Protein AF-A0A1E5W2Q1-F1 (afdb_monomer_lite)

Secondary structure (DSSP, 8-state):
-EEEEEEEETTEEEEEEEEEETTEEEEEEEEEEEEEETTTTEEEEES-S-TTEEEEEEE-SSTT-EEEEEEEHHHHTPPSSEEEEE-SSSTTT-PEEEEETTTTEEEEE-TTTT--TT-PPPHHHHHHHHTSS----EE---

Foldseek 3Di:
DKDWDWEDDPNWIKIWMWDADPPPLVHTPDIWIWTADPVPGDTHTDLFPDQQKEWQFEAAQPVPDTDIYMDGCVVLVHGHRWYWYARNPPRPQRWTWIQRSNVRFIKIWRQCPPDDDDTRDDSVVVSVRVSPPDIDTDGDDD

Sequence (142 aa):
MWSSCLVESHDELFLLVILFDGHNMHKIAEVVVCNMDFSAPAWGKVNMIGDDWVFLHGGDQIEVSNYRASCSATEHRLTGNCIYFVNHIAIYENFLHVIDMEKGTEEVQWPFKDFVDPLRPTILDVIYRSSSTDARRVVSTI

pLDDT: mean 78.35, std 17.65, range [27.31, 96.81]

InterPro domains:
  IPR005174 KIB1-4, beta-propeller [PF03478] (5-87)

Organism: NCBI:txid888268

Radius of gyration: 14.71 Å; cha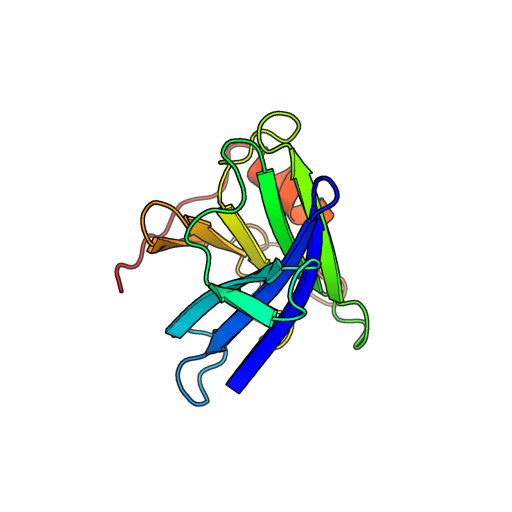ins: 1; bounding box: 34×30×43 Å

Structure (mmCIF, N/CA/C/O backbone):
data_AF-A0A1E5W2Q1-F1
#
_entry.id   AF-A0A1E5W2Q1-F1
#
loop_
_atom_site.group_PDB
_atom_site.id
_atom_site.type_symbol
_atom_site.label_atom_id
_atom_site.label_alt_id
_atom_site.label_comp_id
_atom_site.label_asym_id
_atom_site.label_entity_id
_atom_site.label_seq_id
_atom_site.pdbx_PDB_ins_code
_atom_site.Cartn_x
_atom_site.Cartn_y
_atom_s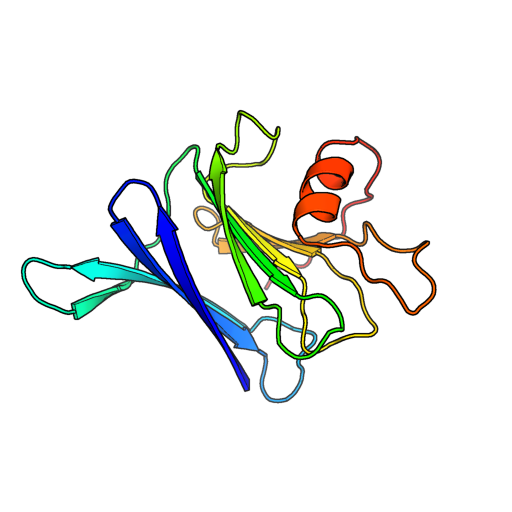ite.Cartn_z
_atom_site.occupancy
_atom_site.B_iso_or_equiv
_atom_site.auth_seq_id
_atom_site.auth_comp_id
_atom_site.auth_asym_id
_atom_site.auth_atom_id
_atom_site.pdbx_PDB_model_num
ATOM 1 N N . MET A 1 1 ? 14.286 -11.730 -0.839 1.00 82.19 1 MET A N 1
ATOM 2 C CA . MET A 1 1 ? 14.725 -10.609 0.038 1.00 82.19 1 MET A CA 1
ATOM 3 C C . MET A 1 1 ? 13.493 -9.808 0.450 1.00 82.19 1 MET A C 1
ATOM 5 O O . MET A 1 1 ? 12.477 -9.976 -0.213 1.00 82.19 1 MET A O 1
ATOM 9 N N . TRP A 1 2 ? 13.525 -8.984 1.501 1.00 85.00 2 TRP A N 1
ATOM 10 C CA . TRP A 1 2 ? 12.344 -8.212 1.916 1.00 85.00 2 TRP A CA 1
ATOM 11 C C . TRP A 1 2 ? 12.689 -6.809 2.425 1.00 85.00 2 TRP A C 1
ATOM 13 O O . TRP A 1 2 ? 13.821 -6.558 2.832 1.00 85.00 2 TRP A O 1
ATOM 23 N N . SER A 1 3 ? 11.704 -5.911 2.393 1.00 85.31 3 SER A N 1
ATOM 24 C CA . SER A 1 3 ? 11.738 -4.577 3.004 1.00 85.31 3 SER A CA 1
ATOM 25 C C . SER A 1 3 ? 10.507 -4.409 3.893 1.00 85.31 3 SER A C 1
ATOM 27 O O . SER A 1 3 ? 9.419 -4.793 3.474 1.00 85.31 3 SER A O 1
ATOM 29 N N . SER A 1 4 ? 10.652 -3.873 5.110 1.00 88.38 4 SER A N 1
ATOM 30 C CA . SER A 1 4 ? 9.492 -3.554 5.956 1.00 88.38 4 SER A CA 1
ATOM 31 C C . SER A 1 4 ? 9.524 -2.149 6.547 1.00 88.38 4 SER A C 1
ATOM 33 O O . SER A 1 4 ? 10.582 -1.510 6.629 1.00 88.38 4 SER A O 1
ATOM 35 N N . CYS A 1 5 ? 8.337 -1.671 6.929 1.00 88.94 5 CYS A N 1
ATOM 36 C CA . CYS A 1 5 ? 8.041 -0.363 7.509 1.00 88.94 5 CYS A CA 1
ATOM 37 C C . CYS A 1 5 ? 7.084 -0.485 8.674 1.00 88.94 5 CYS A C 1
ATOM 39 O O . CYS A 1 5 ? 6.110 -1.219 8.564 1.00 88.94 5 CYS A O 1
ATOM 41 N N . LEU A 1 6 ? 7.242 0.385 9.667 1.00 92.75 6 LEU A N 1
ATOM 42 C CA . LEU A 1 6 ? 6.094 0.839 10.439 1.00 92.75 6 LEU A CA 1
ATOM 43 C C . LEU A 1 6 ? 5.508 2.092 9.785 1.00 92.75 6 LEU A C 1
ATOM 45 O O . LEU A 1 6 ? 6.264 2.961 9.342 1.00 92.75 6 LEU A O 1
ATOM 49 N N . VAL A 1 7 ? 4.183 2.157 9.711 1.00 93.00 7 VAL A N 1
ATOM 50 C CA . VAL A 1 7 ? 3.419 3.306 9.221 1.00 93.00 7 VAL A CA 1
ATOM 51 C C . VAL A 1 7 ? 2.325 3.592 10.239 1.00 93.00 7 VAL A C 1
ATOM 53 O O . VAL A 1 7 ? 1.500 2.726 10.514 1.00 93.00 7 VAL A O 1
ATOM 56 N N . GLU A 1 8 ? 2.344 4.783 10.824 1.00 93.00 8 GLU A N 1
ATOM 57 C CA . GLU A 1 8 ? 1.218 5.274 11.618 1.00 93.00 8 GLU A CA 1
ATOM 58 C C . GLU A 1 8 ? 0.185 5.894 10.668 1.00 93.00 8 GLU A C 1
ATOM 60 O O . GLU A 1 8 ? 0.539 6.564 9.688 1.00 93.00 8 GLU A O 1
ATOM 65 N N . SER A 1 9 ? -1.087 5.590 10.908 1.00 92.31 9 SER A N 1
ATOM 66 C CA . SER A 1 9 ? -2.203 6.158 10.165 1.00 92.31 9 SER A CA 1
ATOM 67 C C . SER A 1 9 ? -3.455 6.156 11.028 1.00 92.31 9 SER A C 1
ATOM 69 O O . SER A 1 9 ? -3.936 5.096 11.414 1.00 92.31 9 SER A O 1
ATOM 71 N N . HIS A 1 10 ? -3.998 7.344 11.289 1.00 88.56 10 HIS A N 1
ATOM 72 C CA . HIS A 1 10 ? -5.284 7.532 11.961 1.00 88.56 10 HIS A CA 1
ATOM 73 C C . HIS A 1 10 ? -5.370 6.864 13.347 1.00 88.56 10 HIS A C 1
ATOM 75 O O . HIS A 1 10 ? -6.349 6.189 13.654 1.00 88.56 10 HIS A O 1
ATOM 81 N N . ASP A 1 11 ? -4.331 7.054 14.170 1.00 89.06 11 ASP A N 1
ATOM 82 C CA . ASP A 1 11 ? -4.183 6.452 15.507 1.00 89.06 11 ASP A CA 1
ATOM 83 C C . ASP A 1 11 ? -4.004 4.921 15.501 1.00 89.06 11 ASP A C 1
ATOM 85 O O . ASP A 1 11 ? -3.945 4.284 16.556 1.00 89.06 11 ASP A O 1
ATOM 89 N N . GLU A 1 12 ? -3.845 4.319 14.323 1.00 93.56 12 GLU A N 1
ATOM 90 C CA . GLU A 1 12 ? -3.494 2.917 14.152 1.00 93.56 12 GLU A CA 1
ATOM 91 C C . GLU A 1 12 ? -2.037 2.763 13.698 1.00 93.56 12 GLU A C 1
ATOM 93 O O . GLU A 1 12 ? -1.439 3.641 13.068 1.00 93.56 12 GLU A O 1
ATOM 98 N N . LEU A 1 13 ? -1.441 1.611 14.015 1.00 95.00 13 LEU A N 1
ATOM 99 C CA . LEU A 1 13 ? -0.072 1.287 13.628 1.00 95.00 13 LEU A CA 1
ATOM 100 C C . LEU A 1 13 ? -0.058 0.086 12.691 1.00 95.00 13 LEU A C 1
ATOM 102 O O . LEU A 1 13 ? -0.508 -1.002 13.050 1.00 95.00 13 LEU A O 1
ATOM 106 N N . PHE A 1 14 ? 0.542 0.267 11.520 1.00 95.94 14 PHE A N 1
ATOM 107 C CA . PHE A 1 14 ? 0.647 -0.758 10.496 1.00 95.94 14 PHE A CA 1
ATOM 108 C C . PHE A 1 14 ? 2.095 -1.190 10.266 1.00 95.94 14 PHE A C 1
ATOM 110 O O . PHE A 1 14 ? 3.019 -0.377 10.286 1.00 95.94 14 PHE A O 1
ATOM 117 N N . LEU A 1 15 ? 2.286 -2.478 9.994 1.00 95.19 15 LEU A N 1
ATOM 118 C CA . LEU A 1 15 ? 3.516 -3.069 9.486 1.00 95.19 15 LEU A CA 1
ATOM 119 C C . LEU A 1 15 ? 3.325 -3.392 8.001 1.00 95.19 15 LEU A C 1
ATOM 121 O O . LEU A 1 15 ? 2.585 -4.310 7.652 1.00 95.19 15 LEU A O 1
ATOM 125 N N . LEU A 1 16 ? 4.009 -2.651 7.133 1.00 94.12 16 LEU A N 1
ATOM 126 C CA . LEU A 1 16 ? 4.083 -2.927 5.699 1.00 94.12 16 LEU A CA 1
ATOM 127 C C . LEU A 1 16 ? 5.310 -3.797 5.423 1.00 94.12 16 LEU A C 1
ATOM 129 O O . LEU A 1 16 ? 6.411 -3.456 5.849 1.00 94.12 16 LEU A O 1
ATOM 133 N N . VAL A 1 17 ? 5.139 -4.896 4.694 1.00 92.62 17 VAL A N 1
ATOM 134 C CA . VAL A 1 17 ? 6.206 -5.805 4.265 1.00 92.62 17 VAL A CA 1
ATOM 135 C C . VAL A 1 17 ? 6.106 -6.017 2.759 1.00 92.62 17 VAL A C 1
ATOM 137 O O . VAL A 1 17 ? 5.067 -6.428 2.253 1.00 92.62 17 VAL A O 1
ATOM 140 N N . ILE A 1 18 ? 7.203 -5.772 2.048 1.00 90.56 18 ILE A N 1
ATOM 141 C CA . ILE A 1 18 ? 7.350 -6.041 0.616 1.00 90.56 18 ILE A CA 1
ATOM 142 C C . ILE A 1 18 ? 8.338 -7.191 0.454 1.00 90.56 18 ILE A C 1
ATOM 144 O O . ILE A 1 18 ? 9.507 -7.082 0.841 1.00 90.56 18 ILE A O 1
ATOM 148 N N . LEU A 1 19 ? 7.861 -8.300 -0.103 1.00 91.12 19 LEU A N 1
ATOM 149 C CA . LEU A 1 19 ? 8.650 -9.483 -0.422 1.00 91.12 19 LEU A CA 1
ATOM 150 C C . LEU A 1 19 ? 9.037 -9.439 -1.902 1.00 91.12 19 LEU A C 1
ATOM 152 O O . LEU A 1 19 ? 8.175 -9.316 -2.766 1.00 91.12 19 LEU A O 1
ATOM 156 N N . PHE A 1 20 ? 10.330 -9.564 -2.198 1.00 89.81 20 PHE A N 1
ATOM 157 C CA . PHE A 1 20 ? 10.847 -9.628 -3.569 1.00 89.81 20 PHE A CA 1
ATOM 158 C C . PHE A 1 20 ? 10.970 -11.076 -4.060 1.00 89.81 20 PHE A C 1
ATOM 160 O O . PHE A 1 20 ? 11.225 -11.981 -3.257 1.00 89.81 20 PHE A O 1
ATOM 167 N N . ASP A 1 21 ? 10.860 -11.283 -5.376 1.00 88.81 21 ASP A N 1
ATOM 168 C CA . ASP A 1 21 ? 10.960 -12.592 -6.037 1.00 88.81 21 ASP A CA 1
ATOM 169 C C . ASP A 1 21 ? 12.396 -13.152 -5.965 1.00 88.81 21 ASP A C 1
ATOM 171 O O . ASP A 1 21 ? 13.270 -12.868 -6.790 1.00 88.81 21 ASP A O 1
ATOM 175 N N . GLY A 1 22 ? 12.682 -13.914 -4.907 1.00 85.69 22 GLY A N 1
ATOM 176 C CA . GLY A 1 22 ? 14.000 -14.491 -4.646 1.00 85.69 22 GLY A CA 1
ATOM 177 C C . GLY A 1 22 ? 15.088 -13.425 -4.458 1.00 85.69 22 GLY A C 1
ATOM 178 O O . GLY A 1 22 ? 15.076 -12.665 -3.479 1.00 85.69 22 GLY A O 1
ATOM 179 N N . HIS A 1 23 ? 16.054 -13.411 -5.382 1.00 81.19 23 HIS A N 1
ATOM 180 C CA . HIS A 1 23 ? 17.123 -12.407 -5.472 1.00 81.19 23 HIS A CA 1
ATOM 181 C C . HIS A 1 23 ? 16.825 -11.304 -6.499 1.00 81.19 23 HIS A C 1
ATOM 183 O O . HIS A 1 23 ? 17.603 -10.359 -6.612 1.00 81.19 23 HIS A O 1
ATOM 189 N N . ASN A 1 24 ? 15.715 -11.404 -7.238 1.00 82.31 24 ASN A N 1
ATOM 190 C CA . ASN A 1 24 ? 15.296 -10.379 -8.177 1.00 82.31 24 ASN A CA 1
ATOM 191 C C . ASN A 1 24 ? 14.596 -9.245 -7.420 1.00 82.31 24 ASN A C 1
ATOM 193 O O . ASN A 1 24 ? 13.395 -9.282 -7.167 1.00 82.31 24 ASN A O 1
ATOM 197 N N . MET A 1 25 ? 15.368 -8.221 -7.065 1.00 79.31 25 MET A N 1
ATOM 198 C CA . MET A 1 25 ? 14.874 -7.053 -6.335 1.00 79.31 25 MET A CA 1
ATOM 199 C C . MET A 1 25 ? 13.962 -6.165 -7.187 1.00 79.31 25 MET A C 1
ATOM 201 O O . MET A 1 25 ? 13.363 -5.251 -6.644 1.00 79.31 25 MET A O 1
ATOM 205 N N . HIS A 1 26 ? 13.837 -6.430 -8.488 1.00 79.12 26 HIS A N 1
ATOM 206 C CA . HIS A 1 26 ? 13.014 -5.661 -9.425 1.00 79.12 26 HIS A CA 1
ATOM 207 C C . HIS A 1 26 ? 11.559 -6.127 -9.457 1.00 79.12 26 HIS A C 1
ATOM 209 O O . HIS A 1 26 ? 10.684 -5.412 -9.935 1.00 79.12 26 HIS A O 1
ATOM 215 N N . LYS A 1 27 ? 11.295 -7.337 -8.953 1.00 84.00 27 LYS A N 1
ATOM 216 C CA . LYS A 1 27 ? 9.974 -7.952 -8.990 1.00 84.00 27 LYS A CA 1
ATOM 217 C C . LYS A 1 27 ? 9.452 -8.173 -7.579 1.00 84.00 27 LYS A C 1
ATOM 219 O O . LYS A 1 27 ? 10.097 -8.835 -6.762 1.00 84.00 27 LYS A O 1
ATOM 224 N N . ILE A 1 28 ? 8.272 -7.628 -7.312 1.00 88.25 28 ILE A N 1
ATOM 225 C CA . ILE A 1 28 ? 7.543 -7.857 -6.070 1.00 88.25 28 ILE A CA 1
ATOM 226 C C . ILE A 1 28 ? 6.838 -9.212 -6.187 1.00 88.25 28 ILE A C 1
ATOM 228 O O . ILE A 1 28 ? 6.204 -9.515 -7.193 1.00 88.25 28 ILE A O 1
ATOM 232 N N . ALA A 1 29 ? 7.013 -10.056 -5.176 1.00 91.12 29 ALA A N 1
ATOM 233 C CA . ALA A 1 29 ? 6.347 -11.349 -5.071 1.00 91.12 29 ALA A CA 1
ATOM 234 C C . ALA A 1 29 ? 5.075 -11.253 -4.223 1.00 91.12 29 ALA A C 1
ATOM 236 O O . ALA A 1 29 ? 4.057 -11.839 -4.570 1.00 91.12 29 ALA A O 1
ATOM 237 N N . GLU A 1 30 ? 5.134 -10.517 -3.111 1.00 92.06 30 GLU A N 1
ATOM 238 C CA . GLU A 1 30 ? 3.989 -10.309 -2.227 1.00 92.06 30 GLU A CA 1
ATOM 239 C C . GLU A 1 30 ? 4.132 -8.985 -1.475 1.00 92.06 30 GLU A C 1
ATOM 241 O O . GLU A 1 30 ? 5.236 -8.565 -1.114 1.00 92.06 30 GLU A O 1
ATOM 246 N N . VAL A 1 31 ? 2.991 -8.360 -1.195 1.00 93.12 31 VAL A N 1
ATOM 247 C CA . VAL A 1 31 ? 2.878 -7.243 -0.263 1.00 93.12 31 VAL A CA 1
ATOM 248 C C . VAL A 1 31 ? 1.959 -7.663 0.874 1.00 93.12 31 VAL A C 1
ATOM 250 O O . VAL A 1 31 ? 0.847 -8.140 0.651 1.00 93.12 31 VAL A O 1
ATOM 253 N N . VAL A 1 32 ? 2.435 -7.503 2.105 1.00 94.69 32 VAL A N 1
ATOM 254 C CA . VAL A 1 32 ? 1.684 -7.819 3.318 1.00 94.69 32 VAL A CA 1
ATOM 255 C C . VAL A 1 32 ? 1.561 -6.557 4.149 1.00 94.69 32 VAL A C 1
ATOM 257 O O . VAL A 1 32 ? 2.562 -5.922 4.472 1.00 94.69 32 VAL A O 1
ATOM 260 N N . VAL A 1 33 ? 0.332 -6.219 4.521 1.00 95.56 33 VAL A N 1
ATOM 261 C CA . VAL A 1 33 ? 0.051 -5.174 5.502 1.00 95.56 33 VAL A CA 1
ATOM 262 C C . VAL A 1 33 ? -0.550 -5.840 6.724 1.00 95.56 33 VAL A C 1
ATOM 264 O O . VAL A 1 33 ? -1.487 -6.629 6.608 1.00 95.56 33 VAL A O 1
ATOM 267 N N . CYS A 1 34 ? -0.008 -5.530 7.894 1.00 96.12 34 CYS A N 1
ATOM 268 C CA . CYS A 1 34 ? -0.573 -5.941 9.169 1.00 96.12 34 CYS A CA 1
ATOM 269 C C . CYS A 1 34 ? -0.925 -4.713 10.002 1.00 96.12 34 CYS A C 1
ATOM 271 O O . CYS A 1 34 ? -0.167 -3.753 9.997 1.00 96.12 34 CYS A O 1
ATOM 273 N N . ASN A 1 35 ? -2.022 -4.756 10.747 1.00 96.19 35 ASN A N 1
ATOM 274 C CA . ASN A 1 35 ? -2.369 -3.778 11.779 1.00 96.19 35 ASN A CA 1
ATOM 275 C C . ASN A 1 35 ? -1.962 -4.334 13.161 1.00 96.19 35 ASN A C 1
ATOM 277 O O . ASN A 1 35 ? -1.992 -5.553 13.373 1.00 96.19 35 ASN A O 1
ATOM 281 N N . MET A 1 36 ? -1.513 -3.459 14.062 1.00 96.81 36 MET A N 1
ATOM 282 C CA . MET A 1 36 ? -1.184 -3.789 15.448 1.00 96.81 36 MET A CA 1
ATOM 283 C C . MET A 1 36 ? -2.431 -3.745 16.335 1.00 96.81 36 MET A C 1
ATOM 285 O O . MET A 1 36 ? -2.958 -2.670 16.619 1.00 96.81 36 MET A O 1
ATOM 289 N N . ASP A 1 37 ? -2.824 -4.889 16.891 1.00 94.31 37 ASP A N 1
ATOM 290 C CA . ASP A 1 37 ? -3.815 -4.918 17.965 1.00 94.31 37 ASP A CA 1
ATOM 291 C C . ASP A 1 37 ? -3.146 -4.520 19.292 1.00 94.31 37 ASP A C 1
ATOM 293 O O . ASP A 1 37 ? -2.398 -5.288 19.899 1.00 94.31 37 ASP A O 1
ATOM 297 N N . PHE A 1 38 ? -3.401 -3.299 19.763 1.00 90.19 38 PHE A N 1
ATOM 298 C CA . PHE A 1 38 ? -2.875 -2.827 21.048 1.00 90.19 38 PHE A CA 1
ATOM 299 C C . PHE A 1 38 ? -3.575 -3.452 22.263 1.00 90.19 38 PHE A C 1
ATOM 301 O O . PHE A 1 38 ? -3.014 -3.430 23.360 1.00 90.19 38 PHE A O 1
ATOM 308 N N . SER A 1 39 ? -4.777 -4.015 22.095 1.00 91.44 39 SER A N 1
ATOM 309 C CA . SER A 1 39 ? -5.494 -4.714 23.168 1.00 91.44 39 SER A CA 1
ATOM 310 C C . SER A 1 39 ? -4.893 -6.095 23.453 1.00 91.44 39 SER A C 1
ATOM 312 O O . SER A 1 39 ? -4.862 -6.537 24.605 1.00 91.44 39 SER A O 1
ATOM 314 N N . ALA A 1 40 ? -4.340 -6.734 22.421 1.00 91.69 40 ALA A N 1
ATOM 315 C CA . ALA A 1 40 ? -3.588 -7.977 22.487 1.00 91.69 40 ALA A CA 1
ATOM 316 C C . ALA A 1 40 ? -2.361 -7.870 21.558 1.00 91.69 40 ALA A C 1
ATOM 318 O O . ALA A 1 40 ? -2.514 -8.165 20.379 1.00 91.69 40 ALA A O 1
ATOM 319 N N . PRO A 1 41 ? -1.164 -7.482 22.061 1.00 88.19 41 PRO A N 1
ATOM 320 C CA . PRO A 1 41 ? -0.004 -7.048 21.262 1.00 88.19 41 PRO A CA 1
ATOM 321 C C . PRO A 1 41 ? 0.441 -8.033 20.170 1.00 88.19 41 PRO A C 1
ATOM 323 O O . PRO A 1 41 ? 1.370 -8.825 20.355 1.00 88.19 41 PRO A O 1
ATOM 326 N N . ALA A 1 42 ? -0.224 -7.978 19.023 1.00 94.44 42 ALA A N 1
ATOM 327 C CA . ALA A 1 42 ? -0.082 -8.925 17.933 1.00 94.44 42 ALA A CA 1
ATOM 328 C C . ALA A 1 42 ? -0.377 -8.248 16.593 1.00 94.44 42 ALA A C 1
ATOM 330 O O . ALA A 1 42 ? -1.205 -7.345 16.487 1.00 94.44 42 ALA A O 1
ATOM 331 N N . TRP A 1 43 ? 0.305 -8.728 15.556 1.00 96.50 43 TRP A N 1
ATOM 332 C CA . TRP A 1 43 ? 0.122 -8.265 14.186 1.00 96.50 43 TRP A CA 1
ATOM 333 C C . TRP A 1 43 ? -0.956 -9.095 13.488 1.00 96.50 43 TRP A C 1
ATOM 335 O O . TRP A 1 43 ? -0.803 -10.311 13.349 1.00 96.50 43 TRP A O 1
ATOM 345 N N . GLY A 1 44 ? -2.015 -8.444 13.012 1.00 95.81 44 GLY A N 1
ATOM 346 C CA . GLY A 1 44 ? -3.061 -9.063 12.196 1.00 95.81 44 GLY A CA 1
ATOM 347 C C . GLY A 1 44 ? -2.965 -8.617 10.741 1.00 95.81 44 GLY A C 1
ATOM 348 O O . GLY A 1 44 ? -2.965 -7.418 10.481 1.00 95.81 44 GLY A O 1
ATOM 349 N N . LYS A 1 45 ? -2.893 -9.554 9.783 1.00 95.56 45 LYS A N 1
ATOM 350 C CA . LYS A 1 45 ? -2.909 -9.223 8.344 1.00 95.56 45 LYS A CA 1
ATOM 351 C C . LYS A 1 45 ? -4.233 -8.542 7.986 1.00 95.56 45 LYS A C 1
ATOM 353 O O . LYS A 1 45 ? -5.298 -9.060 8.317 1.00 95.56 45 LYS A O 1
ATOM 358 N N . VAL A 1 46 ? -4.150 -7.422 7.278 1.00 94.62 46 VAL A N 1
ATOM 359 C CA . VAL A 1 46 ? -5.298 -6.662 6.777 1.00 94.62 46 VAL A CA 1
ATOM 360 C C . VAL A 1 46 ? -5.277 -6.623 5.253 1.00 94.62 46 VAL A C 1
ATOM 362 O O . VAL A 1 46 ? -4.216 -6.641 4.630 1.00 94.62 46 VAL A O 1
ATOM 365 N N . ASN A 1 47 ? -6.464 -6.563 4.656 1.00 91.00 47 ASN A N 1
ATOM 366 C CA . ASN A 1 47 ? -6.630 -6.442 3.203 1.00 91.00 47 ASN A CA 1
ATOM 367 C C . ASN A 1 47 ? -6.920 -5.000 2.773 1.00 91.00 47 ASN A C 1
ATOM 369 O O . ASN A 1 47 ? -7.013 -4.720 1.585 1.00 91.00 47 ASN A O 1
ATOM 373 N N . MET A 1 48 ? -7.102 -4.092 3.732 1.00 91.12 48 MET A N 1
ATOM 374 C CA . MET A 1 48 ? -7.376 -2.687 3.477 1.00 91.12 48 MET A CA 1
ATOM 375 C C . MET A 1 48 ? -6.663 -1.827 4.514 1.00 91.12 48 MET A C 1
ATOM 377 O O . MET A 1 48 ? -6.490 -2.239 5.660 1.00 91.12 48 MET A O 1
ATOM 381 N N . ILE A 1 49 ? -6.256 -0.644 4.078 1.00 90.94 49 ILE A N 1
ATOM 382 C CA . ILE A 1 49 ? -5.678 0.417 4.906 1.00 90.94 49 ILE A CA 1
ATOM 383 C C . ILE A 1 49 ? -6.750 1.470 5.226 1.00 90.94 49 ILE A C 1
ATOM 385 O O . ILE A 1 49 ? -6.734 2.080 6.288 1.00 90.94 49 ILE A O 1
ATOM 389 N N . GLY A 1 50 ? -7.697 1.662 4.306 1.00 88.75 50 GLY A N 1
ATOM 390 C CA . GLY A 1 50 ? -8.793 2.619 4.411 1.00 88.75 50 GLY A CA 1
ATOM 391 C C . GLY A 1 50 ? -9.104 3.253 3.056 1.00 88.75 50 GLY A C 1
ATOM 392 O O . GLY A 1 50 ? -8.208 3.434 2.232 1.00 88.75 50 GLY A O 1
ATOM 393 N N . ASP A 1 51 ? -10.371 3.599 2.828 1.00 89.44 51 ASP A N 1
ATOM 394 C CA . ASP A 1 51 ? -10.867 4.004 1.502 1.00 89.44 51 ASP A CA 1
ATOM 395 C C . ASP A 1 51 ? -10.234 5.297 0.970 1.00 89.44 51 ASP A C 1
ATOM 397 O O . ASP A 1 51 ? -10.035 5.431 -0.234 1.00 89.44 51 ASP A O 1
ATOM 401 N N . ASP A 1 52 ? -9.892 6.237 1.855 1.00 92.31 52 ASP A N 1
ATOM 402 C CA . ASP A 1 52 ? -9.245 7.508 1.501 1.00 92.31 52 ASP A CA 1
ATOM 403 C C . ASP A 1 52 ? -7.784 7.580 1.960 1.00 92.31 52 ASP A C 1
ATOM 405 O O . ASP A 1 52 ? -7.191 8.649 1.967 1.00 92.31 52 ASP A O 1
ATOM 409 N N . TRP A 1 53 ? -7.171 6.467 2.359 1.00 91.69 53 TRP A N 1
ATOM 410 C CA . TRP A 1 53 ? -5.797 6.480 2.861 1.00 91.69 53 TRP A CA 1
ATOM 411 C C . TRP A 1 53 ? -4.863 5.734 1.926 1.00 91.69 53 TRP A C 1
ATOM 413 O O . TRP A 1 53 ? -5.210 4.702 1.350 1.00 91.69 53 TRP A O 1
ATOM 423 N N . VAL A 1 54 ? -3.652 6.263 1.780 1.00 92.81 54 VAL A N 1
ATOM 424 C CA . VAL A 1 54 ? -2.576 5.608 1.036 1.00 92.81 54 VAL A CA 1
ATOM 425 C C . VAL A 1 54 ? -1.340 5.490 1.897 1.00 92.81 54 VAL A C 1
ATOM 427 O O . VAL A 1 54 ? -1.079 6.349 2.739 1.00 92.81 54 VAL A O 1
ATOM 430 N N . PHE A 1 55 ? -0.547 4.453 1.645 1.00 92.75 55 PHE A N 1
ATOM 431 C CA . PHE A 1 55 ? 0.792 4.338 2.208 1.00 92.75 55 PHE A CA 1
ATOM 432 C C . PHE A 1 55 ? 1.842 4.702 1.177 1.00 92.75 55 PHE A C 1
ATOM 434 O O . PHE A 1 55 ? 1.797 4.279 0.024 1.00 92.75 55 PHE A O 1
ATOM 441 N N . LEU A 1 56 ? 2.815 5.474 1.629 1.00 88.88 56 LEU A N 1
ATOM 442 C CA . LEU A 1 56 ? 3.942 5.945 0.851 1.00 88.88 56 LEU A CA 1
ATOM 443 C C . LEU A 1 56 ? 5.192 5.295 1.424 1.00 88.88 56 LEU A C 1
ATOM 445 O O . LEU A 1 56 ? 5.516 5.499 2.595 1.00 88.88 56 LEU A O 1
ATOM 449 N N . HIS A 1 57 ? 5.888 4.510 0.609 1.00 86.94 57 HIS A N 1
ATOM 450 C CA . HIS A 1 57 ? 7.132 3.859 1.001 1.00 86.94 57 HIS A CA 1
ATOM 451 C C . HIS A 1 57 ? 8.193 4.078 -0.067 1.00 86.94 57 HIS A C 1
ATOM 453 O O . HIS A 1 57 ? 8.034 3.694 -1.220 1.00 86.94 57 HIS A O 1
ATOM 459 N N . GLY A 1 58 ? 9.306 4.692 0.297 1.00 79.81 58 GLY A N 1
ATOM 460 C CA . GLY A 1 58 ? 10.398 4.912 -0.640 1.00 79.81 58 GLY A CA 1
ATOM 461 C C . GLY A 1 58 ? 11.559 5.630 0.016 1.00 79.81 58 GLY A C 1
ATOM 462 O O . GLY A 1 58 ? 11.424 6.163 1.113 1.00 79.81 58 GLY A O 1
ATOM 463 N N . GLY A 1 59 ? 12.708 5.643 -0.646 1.00 66.81 59 GLY A N 1
ATOM 464 C CA . GLY A 1 59 ? 13.895 6.324 -0.140 1.00 66.81 59 GLY A CA 1
ATOM 465 C C . GLY A 1 59 ? 14.704 6.976 -1.246 1.00 66.81 59 GLY A C 1
ATOM 466 O O . GLY A 1 59 ? 14.583 6.596 -2.415 1.00 66.81 59 GLY A O 1
ATOM 467 N N . ASP A 1 60 ? 15.508 7.968 -0.867 1.00 62.41 60 ASP A N 1
ATOM 468 C CA . ASP A 1 60 ? 16.530 8.537 -1.743 1.00 62.41 60 ASP A CA 1
ATOM 469 C C . ASP A 1 60 ? 17.873 7.794 -1.570 1.00 62.41 60 ASP A C 1
ATOM 471 O O . ASP A 1 60 ? 17.998 6.877 -0.759 1.00 62.41 60 ASP A O 1
ATOM 475 N N . GLN A 1 61 ? 18.863 8.111 -2.413 1.00 55.94 61 GLN A N 1
ATOM 476 C CA . GLN A 1 61 ? 20.175 7.444 -2.398 1.00 55.94 61 GLN A CA 1
ATOM 477 C C . GLN A 1 61 ? 21.008 7.752 -1.145 1.00 55.94 61 GLN A C 1
ATOM 479 O O . GLN A 1 61 ? 22.064 7.144 -0.964 1.00 55.94 61 GLN A O 1
ATOM 484 N N . ILE A 1 62 ? 20.586 8.681 -0.280 1.00 48.50 62 ILE A N 1
ATOM 485 C CA . ILE A 1 62 ? 21.252 8.856 1.005 1.00 48.50 62 ILE A CA 1
ATOM 486 C C . ILE A 1 62 ? 20.825 7.643 1.822 1.00 48.50 62 ILE A C 1
ATOM 488 O O . ILE A 1 62 ? 19.685 7.596 2.262 1.00 48.50 62 ILE A O 1
ATOM 492 N N . GLU A 1 63 ? 21.735 6.670 1.958 1.00 38.91 63 GLU A N 1
ATOM 493 C CA . GLU A 1 63 ? 21.612 5.266 2.421 1.00 38.91 63 GLU A CA 1
ATOM 494 C C . GLU A 1 63 ? 20.798 4.975 3.715 1.00 38.91 63 GLU A C 1
ATOM 496 O O . GLU A 1 63 ? 20.901 3.898 4.299 1.00 38.91 63 GLU A O 1
ATOM 501 N N . VAL A 1 64 ? 19.988 5.904 4.216 1.00 49.47 64 VAL A N 1
ATOM 502 C CA . VAL A 1 64 ? 19.325 5.868 5.518 1.00 49.47 64 VAL A CA 1
ATOM 503 C C . VAL A 1 64 ? 17.883 6.414 5.478 1.00 49.47 64 VAL A C 1
ATOM 505 O O . VAL A 1 64 ? 17.105 6.141 6.395 1.00 49.47 64 VAL A O 1
ATOM 508 N N . SER A 1 65 ? 17.468 7.156 4.446 1.00 53.25 65 SER A N 1
ATOM 509 C CA . SER A 1 65 ? 16.160 7.831 4.414 1.00 53.25 65 SER A CA 1
ATOM 510 C C . SER A 1 65 ? 15.054 6.926 3.845 1.00 53.25 65 SER A C 1
ATOM 512 O O . SER A 1 65 ? 14.630 7.032 2.700 1.00 53.25 65 SER A O 1
ATOM 514 N N . ASN A 1 66 ? 14.527 6.018 4.670 1.00 62.09 66 ASN A N 1
ATOM 515 C CA . ASN A 1 66 ? 13.262 5.345 4.360 1.00 62.09 66 ASN A CA 1
ATOM 516 C C . ASN A 1 66 ? 12.099 6.270 4.729 1.00 62.09 66 ASN A C 1
ATOM 518 O O . ASN A 1 66 ? 11.672 6.295 5.887 1.00 62.09 66 ASN A O 1
ATOM 522 N N . TYR A 1 67 ? 11.590 7.027 3.761 1.00 69.94 67 TYR A N 1
ATOM 523 C CA . TYR A 1 67 ? 10.366 7.793 3.942 1.00 69.94 67 TYR A CA 1
ATOM 524 C C . TYR A 1 67 ? 9.178 6.842 3.974 1.00 69.94 67 TYR A C 1
ATOM 526 O O . TYR A 1 67 ? 8.955 6.033 3.069 1.00 69.94 67 TYR A O 1
ATOM 534 N N . ARG A 1 68 ? 8.438 6.944 5.071 1.00 82.50 68 ARG A N 1
ATOM 535 C CA . ARG A 1 68 ? 7.246 6.162 5.359 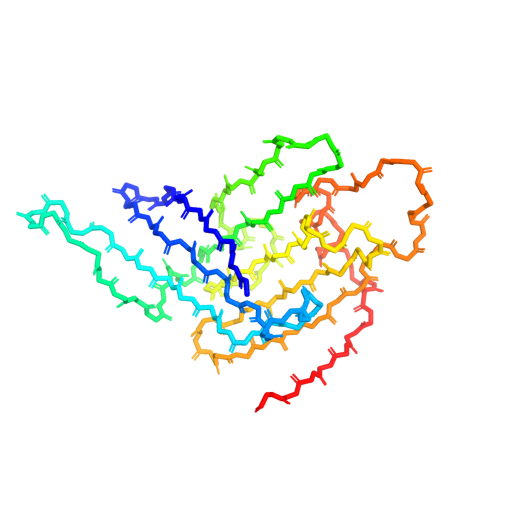1.00 82.50 68 ARG A CA 1
ATOM 536 C C . ARG A 1 68 ? 6.206 7.163 5.810 1.00 82.50 68 ARG A C 1
ATOM 538 O O . ARG A 1 68 ? 6.446 7.896 6.768 1.00 82.50 68 ARG A O 1
ATOM 545 N N . ALA A 1 69 ? 5.102 7.238 5.095 1.00 87.12 69 ALA A N 1
ATOM 546 C CA . ALA A 1 69 ? 4.031 8.154 5.435 1.00 87.12 69 ALA A CA 1
ATOM 547 C C . ALA A 1 69 ? 2.687 7.542 5.067 1.00 87.12 69 ALA A C 1
ATOM 549 O O . ALA A 1 69 ? 2.603 6.675 4.194 1.00 87.12 69 ALA A O 1
ATOM 550 N N . SER A 1 70 ? 1.647 8.029 5.728 1.00 91.00 70 SER A N 1
ATOM 551 C CA . SER A 1 70 ? 0.273 7.888 5.281 1.00 91.00 70 SER A CA 1
ATOM 552 C C . SER A 1 70 ? -0.288 9.276 4.971 1.00 91.00 70 SER A C 1
ATOM 554 O O . SER A 1 70 ? 0.118 10.266 5.584 1.00 91.00 70 SER A O 1
ATOM 556 N N . CYS A 1 71 ? -1.161 9.378 3.972 1.00 89.69 71 CYS A N 1
ATOM 557 C CA . CYS A 1 71 ? -1.857 10.627 3.660 1.00 89.69 71 CYS A CA 1
ATOM 558 C C . CYS A 1 71 ? -3.218 10.365 3.007 1.00 89.69 71 CYS A C 1
ATOM 560 O O . CYS A 1 71 ? -3.500 9.241 2.577 1.00 89.69 71 CYS A O 1
ATOM 562 N N . SER A 1 72 ? -4.055 11.409 2.952 1.00 90.00 72 SER A N 1
ATOM 563 C CA . SER A 1 72 ? -5.349 11.350 2.271 1.00 90.00 72 SER A CA 1
ATOM 564 C C . SER A 1 72 ? -5.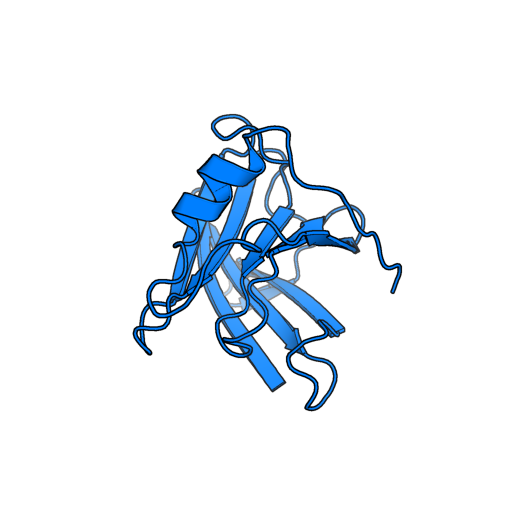144 11.207 0.764 1.00 90.00 72 SER A C 1
ATOM 566 O O . SER A 1 72 ? -4.417 11.977 0.128 1.00 90.00 72 SER A O 1
ATOM 568 N N . ALA A 1 73 ? -5.819 10.225 0.180 1.00 89.00 73 ALA A N 1
ATOM 569 C CA . ALA A 1 73 ? -5.818 9.981 -1.246 1.00 89.00 73 ALA A CA 1
ATOM 570 C C . ALA A 1 73 ? -6.489 11.142 -1.985 1.00 89.00 73 ALA A C 1
ATOM 572 O O . ALA A 1 73 ? -5.936 11.673 -2.950 1.00 89.00 73 ALA A O 1
ATOM 573 N N . THR A 1 74 ? -7.649 11.582 -1.495 1.00 88.56 74 THR A N 1
ATOM 574 C CA . THR A 1 74 ? -8.448 12.652 -2.096 1.00 88.56 74 THR A CA 1
ATOM 575 C C . THR A 1 74 ? -7.697 13.980 -2.120 1.00 88.56 74 THR A C 1
ATOM 577 O O . THR A 1 74 ? -7.710 14.662 -3.148 1.00 88.56 74 THR A O 1
ATOM 580 N N . GLU A 1 75 ? -6.991 14.335 -1.040 1.00 86.19 75 GLU A N 1
ATOM 581 C CA . GLU A 1 75 ? -6.200 15.575 -0.969 1.00 86.19 75 GLU A CA 1
ATOM 582 C C . GLU A 1 75 ? -5.126 15.639 -2.067 1.00 86.19 75 GLU A C 1
ATOM 584 O O . GLU A 1 75 ? -4.882 16.692 -2.663 1.00 86.19 75 GLU A O 1
ATOM 589 N N . HIS A 1 76 ? -4.538 14.489 -2.394 1.00 82.12 76 HIS A N 1
ATOM 590 C CA . HIS A 1 76 ? -3.437 14.380 -3.346 1.00 82.12 76 HIS A CA 1
ATOM 591 C C . HIS A 1 76 ? -3.829 13.788 -4.705 1.00 82.12 76 HIS A C 1
ATOM 593 O O . HIS A 1 76 ? -2.958 13.560 -5.545 1.00 82.12 76 HIS A O 1
ATOM 599 N N . ARG A 1 77 ? -5.131 13.584 -4.960 1.00 86.12 77 ARG A N 1
ATOM 600 C CA . ARG A 1 77 ? -5.669 12.959 -6.188 1.00 86.12 77 ARG A CA 1
ATOM 601 C C . ARG A 1 77 ? -5.080 11.572 -6.467 1.00 86.12 77 ARG A C 1
ATOM 603 O O . ARG A 1 77 ? -4.909 11.180 -7.621 1.00 86.12 77 ARG A O 1
ATOM 610 N N . LEU A 1 78 ? -4.757 10.847 -5.407 1.00 87.69 78 LEU A N 1
ATOM 611 C CA . LEU A 1 78 ? -4.300 9.470 -5.464 1.00 87.69 78 LEU A CA 1
ATOM 612 C C . LEU A 1 78 ? -5.503 8.526 -5.419 1.00 87.69 78 LEU A C 1
ATOM 614 O O . LEU A 1 78 ? -6.609 8.901 -5.032 1.00 87.69 78 LEU A O 1
ATOM 618 N N . THR A 1 79 ? -5.282 7.280 -5.826 1.00 90.06 79 THR A N 1
ATOM 619 C CA . THR A 1 79 ? -6.249 6.204 -5.567 1.00 90.06 79 THR A CA 1
ATOM 620 C C . THR A 1 79 ? -6.067 5.741 -4.127 1.00 90.06 79 THR A C 1
ATOM 622 O O . THR A 1 79 ? -4.938 5.429 -3.746 1.00 90.06 79 THR A O 1
ATOM 625 N N . GLY A 1 80 ? -7.143 5.765 -3.338 1.00 92.69 80 GLY A N 1
ATOM 626 C CA . GLY A 1 80 ? -7.140 5.310 -1.949 1.00 92.69 80 GLY A CA 1
ATOM 627 C C . GLY A 1 80 ? -7.032 3.794 -1.830 1.00 92.69 80 GLY A C 1
ATOM 628 O O . GLY A 1 80 ? -7.130 3.074 -2.823 1.00 92.69 80 GLY A O 1
ATOM 629 N N . ASN A 1 81 ? -6.777 3.319 -0.613 1.00 94.06 81 ASN A N 1
ATOM 630 C CA . ASN A 1 81 ? -6.472 1.922 -0.322 1.00 94.06 81 ASN A CA 1
ATOM 631 C C . ASN A 1 81 ? -5.297 1.359 -1.157 1.00 94.06 81 ASN A C 1
ATOM 633 O O . ASN A 1 81 ? -5.256 0.177 -1.511 1.00 94.06 81 ASN A O 1
ATOM 637 N N . CYS A 1 82 ? -4.326 2.217 -1.481 1.00 93.69 82 CYS A N 1
ATOM 638 C CA . CYS A 1 82 ? -3.156 1.864 -2.279 1.00 93.69 82 CYS A CA 1
ATOM 639 C C . CYS A 1 82 ? -1.847 2.067 -1.515 1.00 93.69 82 CYS A C 1
ATOM 641 O O . CYS A 1 82 ? -1.727 2.922 -0.634 1.00 93.69 82 CYS A O 1
ATOM 643 N N . ILE A 1 83 ? -0.827 1.320 -1.930 1.00 92.50 83 ILE A N 1
ATOM 644 C CA . ILE A 1 83 ? 0.559 1.510 -1.508 1.00 92.50 83 ILE A CA 1
ATOM 645 C C . ILE A 1 83 ? 1.354 2.017 -2.706 1.00 92.50 83 ILE A C 1
ATOM 647 O O . ILE A 1 83 ? 1.396 1.371 -3.751 1.00 92.50 83 ILE A O 1
ATOM 651 N N . TYR A 1 84 ? 2.010 3.158 -2.537 1.00 89.94 84 TYR A N 1
ATOM 652 C CA . TYR A 1 84 ? 2.926 3.742 -3.507 1.00 89.94 84 TYR A CA 1
ATOM 653 C C . TYR A 1 84 ? 4.343 3.448 -3.043 1.00 89.94 84 TYR A C 1
ATOM 655 O O . TYR A 1 84 ? 4.799 3.965 -2.021 1.00 89.94 84 TYR A O 1
ATOM 663 N N . PHE A 1 85 ? 5.023 2.588 -3.789 1.00 87.56 85 PHE A N 1
ATOM 664 C CA . PHE A 1 85 ? 6.340 2.091 -3.446 1.00 87.56 85 PHE A CA 1
ATOM 665 C C . PHE A 1 85 ? 7.386 2.493 -4.483 1.00 87.56 85 PHE A C 1
ATOM 667 O O . PHE A 1 85 ? 7.252 2.193 -5.667 1.00 87.56 85 PHE A O 1
ATOM 674 N N . VAL A 1 86 ? 8.466 3.126 -4.026 1.00 82.56 86 VAL A N 1
ATOM 675 C CA . VAL A 1 86 ? 9.679 3.338 -4.822 1.00 82.56 86 VAL A CA 1
A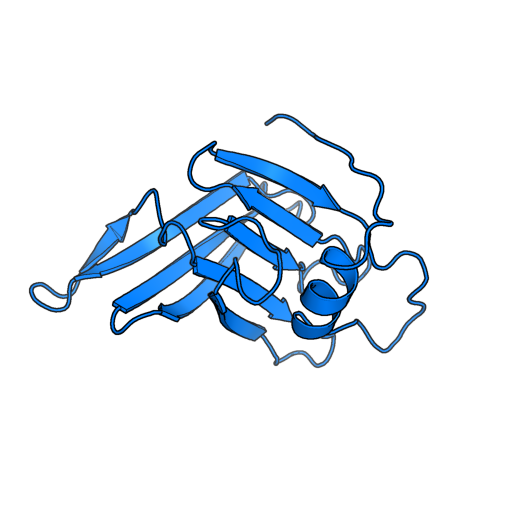TOM 676 C C . VAL A 1 86 ? 10.798 2.488 -4.245 1.00 82.56 86 VAL A C 1
ATOM 678 O O . VAL A 1 86 ? 11.174 2.609 -3.077 1.00 82.56 86 VAL A O 1
ATOM 681 N N . ASN A 1 87 ? 11.358 1.628 -5.088 1.00 80.06 87 ASN A N 1
ATOM 682 C CA . ASN A 1 87 ? 12.381 0.690 -4.669 1.00 80.06 87 ASN A CA 1
ATOM 683 C C . ASN A 1 87 ? 13.719 1.395 -4.386 1.00 80.06 87 ASN A C 1
ATOM 685 O O . ASN A 1 87 ? 14.426 1.825 -5.302 1.00 80.06 87 ASN A O 1
ATOM 689 N N . HIS A 1 88 ? 14.075 1.492 -3.104 1.00 73.75 88 HIS A N 1
ATOM 690 C CA . HIS A 1 88 ? 15.346 2.064 -2.645 1.00 73.75 88 HIS A CA 1
ATOM 691 C C . HIS A 1 88 ? 16.521 1.080 -2.736 1.00 73.75 88 HIS A C 1
ATOM 693 O O . HIS A 1 88 ? 17.662 1.483 -2.555 1.00 73.75 88 HIS A O 1
ATOM 699 N N . ILE A 1 89 ? 16.264 -0.200 -3.017 1.00 75.25 89 ILE A N 1
ATOM 700 C CA . ILE A 1 89 ? 17.306 -1.221 -3.154 1.00 75.25 89 ILE A CA 1
ATOM 701 C C . ILE A 1 89 ? 17.762 -1.305 -4.618 1.00 75.25 89 ILE A C 1
ATOM 703 O O . ILE A 1 89 ? 18.956 -1.288 -4.908 1.00 75.25 89 ILE A O 1
ATOM 707 N N . ALA A 1 90 ? 16.817 -1.339 -5.563 1.00 74.62 90 ALA A N 1
ATOM 708 C CA . ALA A 1 90 ? 17.105 -1.276 -6.997 1.00 74.62 90 ALA A CA 1
ATOM 709 C C . ALA A 1 90 ? 17.292 0.185 -7.457 1.00 74.62 90 ALA A C 1
ATOM 711 O O . ALA A 1 90 ? 16.428 0.791 -8.104 1.00 74.62 90 ALA A O 1
ATOM 712 N N . ILE A 1 91 ? 18.438 0.778 -7.104 1.00 67.69 91 ILE A N 1
ATOM 713 C CA . ILE A 1 91 ? 18.677 2.225 -7.242 1.00 67.69 91 ILE A CA 1
ATOM 714 C C . ILE A 1 91 ? 18.786 2.769 -8.681 1.00 67.69 91 ILE A C 1
ATOM 716 O O . ILE A 1 91 ? 18.798 3.983 -8.877 1.00 67.69 91 ILE A O 1
ATOM 720 N N . TYR A 1 92 ? 18.772 1.914 -9.702 1.00 67.50 92 TYR A N 1
ATOM 721 C CA . TYR A 1 92 ? 18.902 2.348 -11.100 1.00 67.50 92 TYR A CA 1
ATOM 722 C C . TYR A 1 92 ? 17.587 2.396 -11.883 1.00 67.50 92 TYR A C 1
ATOM 724 O O . TYR A 1 92 ? 17.556 2.940 -12.981 1.00 67.50 92 TYR A O 1
ATOM 732 N N . GLU A 1 93 ? 16.492 1.864 -11.339 1.00 67.62 93 GLU A N 1
ATOM 733 C CA . GLU A 1 93 ? 15.274 1.660 -12.133 1.00 67.62 93 GLU A CA 1
ATOM 734 C C . GLU A 1 93 ? 14.220 2.764 -11.995 1.00 67.62 93 GLU A C 1
ATOM 736 O O . GLU A 1 93 ? 13.473 3.024 -12.935 1.00 67.62 93 GLU A O 1
ATOM 741 N N . ASN A 1 94 ? 14.193 3.475 -10.862 1.00 71.50 94 ASN A N 1
ATOM 742 C CA . ASN A 1 94 ? 13.280 4.596 -10.600 1.00 71.50 94 ASN A CA 1
ATOM 743 C C . ASN A 1 94 ? 11.805 4.279 -10.947 1.00 71.50 94 ASN A C 1
ATOM 745 O O . ASN A 1 94 ? 11.079 5.144 -11.449 1.00 71.50 94 ASN A O 1
ATOM 749 N N . PHE A 1 95 ? 11.362 3.040 -10.722 1.00 79.56 95 PHE A N 1
ATOM 750 C CA . PHE A 1 95 ? 9.968 2.658 -10.911 1.00 79.56 95 PHE A CA 1
ATOM 751 C C . PHE A 1 95 ? 9.136 3.010 -9.681 1.00 79.56 95 PHE A C 1
ATOM 753 O O . PHE A 1 95 ? 9.584 2.881 -8.538 1.00 79.56 95 PHE A O 1
ATOM 760 N N . LEU A 1 96 ? 7.915 3.458 -9.948 1.00 84.25 96 LEU A N 1
ATOM 761 C CA . LEU A 1 96 ? 6.860 3.591 -8.963 1.00 84.25 96 LEU A CA 1
ATOM 762 C C . LEU A 1 96 ? 5.947 2.377 -9.088 1.00 84.25 96 LEU A C 1
ATOM 764 O O . LEU A 1 96 ? 5.320 2.182 -10.125 1.00 84.25 96 LEU A O 1
ATOM 768 N N . HIS A 1 97 ? 5.848 1.601 -8.023 1.00 87.12 97 HIS A N 1
ATOM 769 C CA . HIS A 1 97 ? 4.900 0.508 -7.902 1.00 87.12 97 HIS A CA 1
ATOM 770 C C . HIS A 1 97 ? 3.659 1.036 -7.184 1.00 87.12 97 HIS A C 1
ATOM 772 O O . HIS A 1 97 ? 3.761 1.559 -6.074 1.00 87.12 97 HIS A O 1
ATOM 778 N N . VAL A 1 98 ? 2.497 0.922 -7.816 1.00 91.00 98 VAL A N 1
ATOM 779 C CA . VAL A 1 98 ? 1.201 1.247 -7.219 1.00 91.00 98 VAL A CA 1
ATOM 780 C C . VAL A 1 98 ? 0.479 -0.065 -6.964 1.00 91.00 98 VAL A C 1
ATO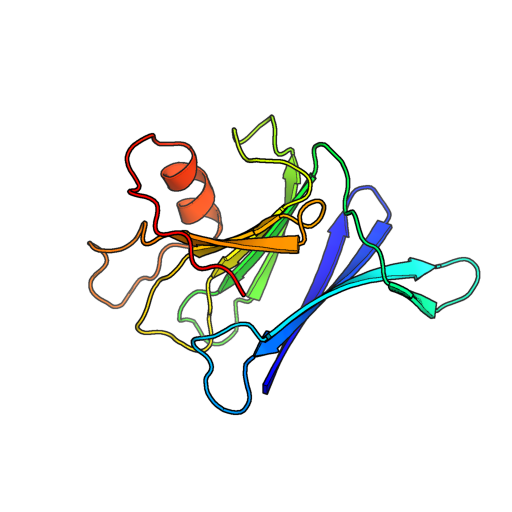M 782 O O . VAL A 1 98 ? 0.073 -0.748 -7.902 1.00 91.00 98 VAL A O 1
ATOM 785 N N . ILE A 1 99 ? 0.357 -0.437 -5.696 1.00 92.88 99 ILE A N 1
ATOM 786 C CA . ILE A 1 99 ? -0.295 -1.674 -5.270 1.00 92.88 99 ILE A CA 1
ATOM 787 C C . ILE A 1 99 ? -1.692 -1.324 -4.769 1.00 92.88 99 ILE A C 1
ATOM 789 O O . ILE A 1 99 ? -1.837 -0.619 -3.773 1.00 92.88 99 ILE A O 1
ATOM 793 N N . ASP A 1 100 ? -2.714 -1.808 -5.463 1.00 92.81 100 ASP A N 1
ATOM 794 C CA . ASP A 1 100 ? -4.113 -1.704 -5.051 1.00 92.81 100 ASP A CA 1
ATOM 795 C C . ASP A 1 100 ? -4.424 -2.868 -4.105 1.00 92.81 100 ASP A C 1
ATOM 797 O O . ASP A 1 100 ? -4.404 -4.031 -4.517 1.00 92.81 100 ASP A O 1
ATOM 801 N N . MET A 1 101 ? -4.667 -2.559 -2.828 1.00 93.00 101 MET A N 1
ATOM 802 C CA . MET A 1 101 ? -4.898 -3.573 -1.796 1.00 93.00 101 MET A CA 1
ATOM 803 C C . MET A 1 101 ? -6.252 -4.272 -1.958 1.00 93.00 101 MET A C 1
ATOM 805 O O . MET A 1 101 ? -6.378 -5.441 -1.600 1.00 93.00 101 MET A O 1
ATOM 809 N N . GLU A 1 102 ? -7.251 -3.588 -2.522 1.00 90.56 102 GLU A N 1
ATOM 810 C CA . GLU A 1 102 ? -8.582 -4.159 -2.746 1.00 90.56 102 GLU A CA 1
ATOM 811 C C . GLU A 1 102 ? -8.549 -5.176 -3.889 1.00 90.56 102 GLU A C 1
ATOM 813 O O . GLU A 1 102 ? -9.076 -6.283 -3.772 1.00 90.56 102 GLU A O 1
ATOM 818 N N . LYS A 1 103 ? -7.900 -4.812 -5.000 1.00 88.69 103 LYS A N 1
ATOM 819 C CA . LYS A 1 103 ? -7.812 -5.665 -6.193 1.00 88.69 103 LYS A CA 1
ATOM 820 C C . LYS A 1 103 ? -6.668 -6.673 -6.130 1.00 88.69 103 LYS A C 1
ATOM 822 O O . LYS A 1 103 ? -6.662 -7.620 -6.913 1.00 88.69 103 LYS A O 1
ATOM 827 N N . GLY A 1 104 ? -5.691 -6.458 -5.249 1.00 87.31 104 GLY A N 1
ATOM 828 C CA . GLY A 1 104 ? -4.456 -7.238 -5.199 1.00 87.31 104 GLY A CA 1
ATOM 829 C C . GLY A 1 104 ? -3.600 -7.078 -6.458 1.00 87.31 104 GLY A C 1
ATOM 830 O O . GLY A 1 104 ? -2.884 -8.003 -6.834 1.00 87.31 104 GLY A O 1
ATOM 831 N N . THR A 1 105 ? -3.709 -5.940 -7.149 1.00 88.12 105 THR A N 1
ATOM 832 C CA . THR A 1 105 ? -3.008 -5.686 -8.416 1.00 88.12 105 THR A CA 1
ATOM 833 C C . THR A 1 105 ? -1.846 -4.725 -8.233 1.00 88.12 105 THR A C 1
ATOM 835 O O . THR A 1 105 ? -1.938 -3.779 -7.455 1.00 88.12 105 THR A O 1
ATOM 838 N N . GLU A 1 106 ? -0.801 -4.914 -9.032 1.00 91.19 106 GLU A N 1
ATOM 839 C CA . GLU A 1 106 ? 0.343 -4.012 -9.130 1.00 91.19 106 GLU A CA 1
ATOM 840 C C . GLU A 1 106 ? 0.333 -3.286 -10.484 1.00 91.19 106 GLU A C 1
ATOM 842 O O . GLU A 1 106 ? 0.261 -3.908 -11.547 1.00 91.19 106 GLU A O 1
ATOM 847 N N . GLU A 1 107 ? 0.433 -1.959 -10.453 1.00 89.00 107 GLU A N 1
ATOM 848 C CA . GLU A 1 107 ? 0.720 -1.130 -11.622 1.00 89.00 107 GLU A CA 1
ATOM 849 C C . GLU A 1 107 ? 2.132 -0.553 -11.490 1.00 89.00 107 GLU A C 1
ATOM 851 O O . GLU A 1 107 ? 2.451 0.104 -10.499 1.00 89.00 107 GLU A O 1
ATOM 856 N N . VAL A 1 108 ? 2.977 -0.762 -12.502 1.00 85.44 108 VAL A N 1
ATOM 857 C CA . VAL A 1 108 ? 4.334 -0.208 -12.524 1.00 85.44 108 VAL A CA 1
ATOM 858 C C . VAL A 1 108 ? 4.363 1.010 -13.436 1.00 85.44 108 VAL A C 1
ATOM 860 O O . VAL A 1 108 ? 4.098 0.939 -14.639 1.00 85.44 108 VAL A O 1
ATOM 863 N N . GLN A 1 109 ? 4.704 2.152 -12.854 1.00 82.06 109 GLN A N 1
ATOM 864 C CA . GLN A 1 109 ? 4.837 3.425 -13.542 1.00 82.06 109 GLN A CA 1
ATOM 865 C C . GLN A 1 109 ? 6.303 3.849 -13.598 1.00 82.06 109 GLN A C 1
ATOM 867 O O . GLN A 1 109 ? 7.102 3.559 -12.708 1.00 82.06 109 GLN A O 1
ATOM 872 N N . TRP A 1 110 ? 6.654 4.603 -14.640 1.00 78.88 110 TRP A N 1
ATOM 873 C CA . TRP A 1 110 ? 8.006 5.138 -14.813 1.00 78.88 110 TRP A CA 1
ATOM 874 C C . TRP A 1 110 ? 7.995 6.673 -14.909 1.00 78.88 110 TRP A C 1
ATOM 876 O O . TRP A 1 110 ? 8.252 7.231 -15.981 1.00 78.88 110 TRP A O 1
ATOM 886 N N . PRO A 1 111 ? 7.662 7.372 -13.805 1.00 67.19 111 PRO A N 1
ATOM 887 C CA . PRO A 1 111 ? 7.516 8.831 -13.786 1.00 67.19 111 PRO A CA 1
ATOM 888 C C . PRO A 1 111 ? 8.856 9.591 -13.813 1.00 67.19 111 PRO A C 1
ATOM 890 O O . PRO A 1 111 ? 8.866 10.816 -13.925 1.00 67.19 111 PRO A O 1
ATOM 893 N N . PHE A 1 112 ? 9.989 8.886 -13.724 1.00 67.00 112 PHE A N 1
ATOM 894 C CA . PHE A 1 112 ? 11.319 9.468 -13.503 1.00 67.00 112 PHE A CA 1
ATOM 895 C C . PHE A 1 112 ? 12.322 9.208 -14.629 1.00 67.00 112 PHE A C 1
ATOM 897 O O . PHE A 1 112 ? 13.528 9.205 -14.393 1.00 67.00 112 PHE A O 1
ATOM 904 N N . LYS A 1 113 ? 11.838 9.005 -15.858 1.00 66.62 113 LYS A N 1
ATOM 905 C CA . LYS A 1 113 ? 12.680 8.768 -17.047 1.00 66.62 113 LYS A CA 1
ATOM 906 C C . LYS A 1 113 ? 13.769 9.821 -17.262 1.00 66.62 113 LYS A C 1
ATOM 908 O O . LYS A 1 113 ? 14.829 9.489 -17.778 1.00 66.62 113 LYS A O 1
ATOM 913 N N . ASP A 1 114 ? 13.501 11.058 -16.854 1.00 66.31 114 ASP A N 1
ATOM 914 C CA . ASP A 1 114 ? 14.382 12.203 -17.098 1.00 66.31 114 ASP A CA 1
ATOM 915 C C . ASP A 1 114 ? 15.372 12.472 -15.951 1.00 66.31 114 ASP A C 1
ATOM 917 O O . ASP A 1 114 ? 16.198 13.380 -16.052 1.00 66.31 114 ASP A O 1
ATOM 921 N N . PHE A 1 115 ? 15.304 11.714 -14.850 1.00 61.16 115 PHE A N 1
ATOM 922 C CA . PHE A 1 115 ? 16.240 11.870 -13.738 1.00 61.16 115 PHE A CA 1
ATOM 923 C C . PHE A 1 115 ? 17.547 11.140 -14.046 1.00 61.16 115 PHE A C 1
ATOM 925 O O . PHE A 1 115 ? 17.636 9.915 -13.965 1.00 61.16 115 PHE A O 1
ATOM 932 N N . VAL A 1 116 ? 18.565 11.927 -14.387 1.00 57.16 116 VAL A N 1
ATOM 933 C CA . VAL A 1 116 ? 19.966 11.504 -14.432 1.00 57.16 116 VAL A CA 1
ATOM 934 C C . VAL A 1 116 ? 20.570 11.762 -13.047 1.00 57.16 116 VAL A C 1
ATOM 936 O O . VAL A 1 116 ? 20.326 12.817 -12.466 1.00 57.16 116 VAL A O 1
ATOM 939 N N . ASP A 1 117 ? 21.307 10.784 -12.517 1.00 57.25 117 ASP A N 1
ATOM 940 C CA . ASP A 1 117 ? 22.008 10.799 -11.218 1.00 57.25 117 ASP A CA 1
ATOM 941 C C . ASP A 1 117 ? 22.624 12.168 -10.829 1.00 57.25 117 ASP A C 1
ATOM 943 O O . ASP A 1 117 ? 23.123 12.872 -11.715 1.00 57.25 117 ASP A O 1
ATOM 947 N N . PRO A 1 118 ? 22.673 12.548 -9.525 1.00 51.62 118 PRO A N 1
ATOM 948 C CA . PRO A 1 118 ? 22.584 11.670 -8.346 1.00 51.62 118 PRO A CA 1
ATOM 949 C C . PRO A 1 118 ? 21.362 11.888 -7.429 1.00 51.62 118 PRO A C 1
ATOM 951 O O . PRO A 1 118 ? 21.277 11.307 -6.350 1.00 51.62 118 PRO A O 1
ATOM 954 N N . LEU A 1 119 ? 20.416 12.756 -7.799 1.00 57.34 119 LEU A N 1
ATOM 955 C CA . LEU A 1 119 ? 19.300 13.132 -6.922 1.00 57.34 119 LEU A CA 1
ATOM 956 C C . LEU A 1 119 ? 18.019 12.437 -7.372 1.00 57.34 119 LEU A C 1
ATOM 958 O O . LEU A 1 119 ? 17.321 12.906 -8.272 1.00 57.34 119 LEU A O 1
ATOM 962 N N . ARG A 1 120 ? 17.715 11.301 -6.739 1.00 60.94 120 ARG A N 1
ATOM 963 C CA . ARG A 1 120 ? 16.406 10.668 -6.895 1.00 60.94 120 ARG A CA 1
ATOM 964 C C . ARG A 1 120 ? 15.313 11.571 -6.305 1.00 60.94 120 ARG A C 1
ATOM 966 O O . ARG A 1 120 ? 15.510 12.117 -5.220 1.00 60.94 120 ARG A O 1
ATOM 973 N N . PRO A 1 121 ? 14.165 11.701 -6.985 1.00 58.50 121 PRO A N 1
ATOM 974 C CA . PRO A 1 121 ? 13.001 12.373 -6.434 1.00 58.50 121 PRO A CA 1
ATOM 975 C C . PRO A 1 121 ? 12.526 11.644 -5.177 1.00 58.50 121 PRO A C 1
ATOM 977 O O . PRO A 1 121 ? 12.485 10.412 -5.126 1.00 58.50 121 PRO A O 1
ATOM 980 N N . THR A 1 122 ? 12.170 12.417 -4.161 1.00 64.00 122 THR A N 1
ATOM 981 C CA . THR A 1 122 ? 11.604 11.890 -2.919 1.00 64.00 122 THR A CA 1
ATOM 982 C C . THR A 1 122 ? 10.232 11.267 -3.185 1.00 64.00 122 THR A C 1
ATOM 984 O O . THR A 1 122 ? 9.577 11.557 -4.189 1.00 64.00 122 THR A O 1
ATOM 987 N N . ILE A 1 123 ? 9.727 10.451 -2.256 1.00 65.56 123 ILE A N 1
ATOM 988 C CA . ILE A 1 123 ? 8.347 9.942 -2.342 1.00 65.56 123 ILE A CA 1
ATOM 989 C C . ILE A 1 123 ? 7.313 11.090 -2.400 1.00 65.56 123 ILE A C 1
ATOM 991 O O . ILE A 1 123 ? 6.226 10.908 -2.929 1.00 65.56 123 ILE A O 1
ATOM 995 N N . LEU A 1 124 ? 7.662 12.300 -1.942 1.00 63.72 124 LEU A N 1
ATOM 996 C CA . LEU A 1 124 ? 6.834 13.501 -2.101 1.00 63.72 124 LEU A CA 1
ATOM 997 C C . LEU A 1 124 ? 6.807 13.993 -3.556 1.00 63.72 124 LEU A C 1
ATOM 999 O O . LEU A 1 124 ? 5.743 14.330 -4.070 1.00 63.72 124 LEU A O 1
ATOM 1003 N N . ASP A 1 125 ? 7.941 13.974 -4.258 1.00 66.69 125 ASP A N 1
ATOM 1004 C CA . ASP A 1 125 ? 8.006 14.325 -5.683 1.00 66.69 125 ASP A CA 1
ATOM 1005 C C . ASP A 1 125 ? 7.196 13.346 -6.553 1.00 66.69 125 ASP A C 1
ATOM 1007 O O . ASP A 1 125 ? 6.619 13.742 -7.571 1.00 66.69 125 ASP A O 1
ATOM 1011 N N . VAL A 1 126 ? 7.102 12.076 -6.131 1.00 61.41 126 VAL A N 1
ATOM 1012 C CA . VAL A 1 126 ? 6.206 11.072 -6.731 1.00 61.41 126 VAL A CA 1
ATOM 1013 C C . VAL A 1 126 ? 4.749 11.539 -6.670 1.00 61.41 126 VAL A C 1
ATOM 1015 O O . VAL A 1 126 ? 4.049 11.471 -7.681 1.00 61.41 126 VAL A O 1
ATOM 1018 N N . ILE A 1 127 ? 4.279 12.033 -5.520 1.00 63.53 127 ILE A N 1
ATOM 1019 C CA . ILE A 1 127 ? 2.891 12.492 -5.320 1.00 63.53 127 ILE A CA 1
ATOM 1020 C C . ILE A 1 127 ? 2.575 13.675 -6.242 1.00 63.53 127 ILE A C 1
ATOM 1022 O O . ILE A 1 127 ? 1.553 13.694 -6.932 1.00 63.53 127 ILE A O 1
ATOM 1026 N N . TYR A 1 128 ? 3.481 14.651 -6.321 1.00 64.00 128 TYR A N 1
ATOM 1027 C CA . TYR A 1 128 ? 3.287 15.829 -7.170 1.00 64.00 128 TYR A CA 1
ATOM 1028 C C . TYR A 1 128 ? 3.308 15.508 -8.672 1.00 64.00 128 TYR A C 1
ATOM 1030 O O . TYR A 1 128 ? 2.677 16.213 -9.457 1.00 64.00 128 TYR A O 1
ATOM 1038 N N . ARG A 1 129 ? 4.016 14.453 -9.098 1.00 62.28 129 ARG A N 1
ATOM 1039 C CA . ARG A 1 129 ? 4.078 14.057 -10.515 1.00 62.28 129 ARG A CA 1
ATOM 1040 C C . ARG A 1 129 ? 3.021 13.040 -10.925 1.00 62.28 129 ARG A C 1
ATOM 1042 O O . ARG A 1 129 ? 2.547 13.128 -12.047 1.00 62.28 129 ARG A O 1
ATOM 1049 N N . SER A 1 130 ? 2.620 12.123 -10.049 1.00 55.16 130 SER A N 1
ATOM 1050 C CA . SER A 1 130 ? 1.511 11.184 -10.306 1.00 55.16 130 SER A CA 1
ATOM 1051 C C . SER A 1 130 ? 0.152 11.892 -10.392 1.00 55.16 130 SER A C 1
ATOM 1053 O O . SER A 1 130 ? -0.719 11.466 -11.146 1.00 55.16 130 SER A O 1
ATOM 1055 N N . SER A 1 131 ? -0.001 13.027 -9.705 1.00 52.59 131 SER A N 1
ATOM 1056 C CA . SER A 1 131 ? -1.155 13.930 -9.837 1.00 52.59 131 SER A CA 1
ATOM 1057 C C . SER A 1 131 ? -1.122 14.820 -11.095 1.00 52.59 131 SER A C 1
ATOM 1059 O O . SER A 1 131 ? -2.123 15.471 -11.411 1.00 52.59 131 SER A O 1
ATOM 1061 N N . SER A 1 132 ? -0.003 14.835 -11.835 1.00 50.22 132 SER A N 1
ATOM 1062 C CA . SER A 1 132 ? 0.161 15.517 -13.123 1.00 50.22 132 SER A CA 1
ATOM 1063 C C . SER A 1 132 ? 0.013 14.503 -14.263 1.00 50.22 132 SER A C 1
ATOM 1065 O O . SER A 1 132 ? 0.767 13.546 -14.379 1.00 50.22 132 SER A O 1
ATOM 1067 N N . THR A 1 133 ? -0.996 14.698 -15.101 1.00 41.69 133 THR A N 1
ATOM 1068 C CA . THR A 1 133 ? -1.646 13.741 -16.018 1.00 41.69 133 THR A CA 1
ATOM 1069 C C . THR A 1 133 ? -0.816 13.050 -17.133 1.00 41.69 133 THR A C 1
ATOM 1071 O O . THR A 1 133 ? -1.410 12.652 -18.131 1.00 41.69 133 THR A O 1
ATOM 1074 N N . ASP A 1 134 ? 0.506 12.865 -17.030 1.00 39.72 134 ASP A N 1
ATOM 1075 C CA . ASP A 1 134 ? 1.360 12.502 -18.188 1.00 39.72 134 ASP A CA 1
ATOM 1076 C C . ASP A 1 134 ? 2.128 11.154 -18.121 1.00 39.72 134 ASP A C 1
ATOM 1078 O O . ASP A 1 134 ? 2.955 10.855 -18.987 1.00 39.72 134 ASP A O 1
ATOM 1082 N N . ALA A 1 135 ? 1.870 10.275 -17.144 1.00 41.97 135 ALA A N 1
ATOM 1083 C CA . ALA A 1 135 ? 2.584 8.990 -17.045 1.00 41.97 135 ALA A CA 1
ATOM 1084 C C . ALA A 1 135 ? 1.854 7.830 -17.766 1.00 41.97 135 ALA A C 1
ATOM 1086 O O . ALA A 1 135 ? 0.796 7.363 -17.349 1.00 41.97 135 ALA A O 1
ATOM 1087 N N . ARG A 1 136 ? 2.448 7.333 -18.863 1.00 39.28 136 ARG A N 1
ATOM 1088 C CA . ARG A 1 136 ? 1.999 6.146 -19.624 1.00 39.28 136 ARG A CA 1
ATOM 1089 C C . ARG A 1 136 ? 2.035 4.877 -18.754 1.00 39.28 136 ARG A C 1
ATOM 1091 O O . ARG A 1 136 ? 3.107 4.496 -18.289 1.00 39.28 136 ARG A O 1
ATOM 1098 N N . ARG A 1 137 ? 0.883 4.213 -18.606 1.00 38.28 137 ARG A N 1
ATOM 1099 C CA . ARG A 1 137 ? 0.688 2.965 -17.840 1.00 38.28 137 ARG A CA 1
ATOM 1100 C C . ARG A 1 137 ? 1.278 1.749 -18.564 1.00 38.28 137 ARG A C 1
ATOM 1102 O O . ARG A 1 137 ? 1.029 1.574 -19.757 1.00 38.28 137 ARG A O 1
ATOM 1109 N N . VAL A 1 138 ? 1.983 0.879 -17.841 1.00 37.34 138 VAL A N 1
ATOM 1110 C CA . VAL A 1 138 ? 2.261 -0.508 -18.251 1.00 37.34 138 VAL A CA 1
ATOM 1111 C C . VAL A 1 138 ? 1.719 -1.410 -17.143 1.00 37.34 138 VAL A C 1
ATOM 1113 O O . VAL A 1 138 ? 2.161 -1.327 -16.004 1.00 37.34 138 VAL A O 1
ATOM 1116 N N . VAL A 1 139 ? 0.717 -2.231 -17.461 1.00 30.28 139 VAL A N 1
ATOM 1117 C CA . VAL A 1 139 ? 0.084 -3.156 -16.507 1.00 30.28 139 VAL A CA 1
ATOM 1118 C C . VAL A 1 139 ? 0.674 -4.547 -16.728 1.00 30.28 139 VAL A C 1
ATOM 1120 O O . VAL A 1 139 ? 0.600 -5.065 -17.842 1.00 30.28 139 VAL A O 1
ATOM 1123 N N . SER A 1 140 ? 1.245 -5.156 -15.689 1.00 31.14 140 SER A N 1
ATOM 1124 C CA . SER A 1 140 ? 1.634 -6.571 -15.675 1.00 31.14 140 SER A CA 1
ATOM 1125 C C . SER A 1 140 ? 0.753 -7.330 -14.687 1.00 31.14 140 SER A C 1
ATOM 1127 O O . SER A 1 140 ? 0.680 -6.963 -13.521 1.00 31.14 140 SER A O 1
ATOM 1129 N N . THR A 1 141 ? 0.074 -8.378 -15.151 1.00 27.31 141 THR A N 1
ATOM 1130 C CA . THR A 1 141 ? -0.720 -9.283 -14.305 1.00 27.31 141 THR A CA 1
ATOM 1131 C C . THR A 1 141 ? 0.190 -10.365 -13.721 1.00 27.31 141 THR A C 1
ATOM 1133 O O . THR A 1 141 ? 0.989 -10.942 -14.461 1.00 27.31 141 THR A O 1
ATOM 1136 N N . ILE A 1 142 ? 0.080 -10.592 -12.410 1.00 38.50 142 ILE A N 1
ATOM 1137 C CA . ILE A 1 142 ? 0.818 -11.605 -11.637 1.00 38.50 142 ILE A CA 1
ATOM 1138 C C . ILE A 1 142 ? 0.145 -12.971 -11.798 1.00 38.50 142 ILE A C 1
ATOM 1140 O O . ILE A 1 142 ? -1.107 -13.004 -11.788 1.00 38.50 142 ILE A O 1
#